Protein AF-A0A958W4H4-F1 (afdb_monomer_lite)

Sequence (126 aa):
MKAQLSRRDWFKSSLALTAGLTLSPMFVDKLFAGPVSAAERHQWGINPYSPNGNNIRLNANENPYGPSDKAKEAIIQNLGESNRYPFVQQSELRKMIADKEGVDADHVHLGAGSGAILCEAGVAFG

Secondary structure (DSSP, 8-state):
------HHHHHHHHHHHHHHHHHHHHHHHHHHS----HHHHHHTT-----TT--S---SS---TT-S-HHHHHHHHHHGGGTTS--HHHHHHHHHHHHHHHTS-GGG----SSHHHHHHHHHHHH-

Foldseek 3Di:
DDPDQDPVNVVVVVVVVVVCVVCCVVVVCCVVPPPQDPVNCVLVPPVPDPVPPPDDDDRPPDDPVDDDPVVVVVCVVCVVVVVDDCVVVVLVVLVVVCVVVVHDSVPDDDDPDVVVVVVVCVVVPD

Structure (mmCIF, N/CA/C/O backbone):
data_AF-A0A958W4H4-F1
#
_entry.id   AF-A0A958W4H4-F1
#
loop_
_atom_site.group_PDB
_atom_site.id
_atom_site.type_symbol
_atom_site.label_atom_id
_atom_site.label_alt_id
_atom_site.label_comp_id
_atom_site.label_asym_id
_atom_site.label_entity_id
_atom_site.label_seq_id
_atom_site.pdbx_PDB_ins_code
_atom_site.Cartn_x
_atom_site.Cartn_y
_atom_site.Cartn_z
_atom_site.occupancy
_atom_site.B_iso_or_equiv
_atom_site.auth_seq_id
_atom_site.auth_comp_id
_atom_site.auth_asym_id
_atom_site.auth_atom_id
_atom_site.pdbx_PDB_model_num
ATOM 1 N N . MET A 1 1 ? -8.887 -27.321 -61.033 1.00 49.88 1 MET A N 1
ATOM 2 C CA . MET A 1 1 ? -8.001 -28.465 -60.716 1.00 49.88 1 MET A CA 1
ATOM 3 C C . MET A 1 1 ? -7.773 -28.491 -59.211 1.00 49.88 1 MET A C 1
ATOM 5 O O . MET A 1 1 ? -7.340 -27.480 -58.678 1.00 49.88 1 MET A O 1
ATOM 9 N N . LYS A 1 2 ? -8.116 -29.581 -58.508 1.00 51.47 2 LYS A N 1
ATOM 10 C CA . LYS A 1 2 ? -7.756 -29.742 -57.087 1.00 51.47 2 LYS A CA 1
ATOM 11 C C . LYS A 1 2 ? -6.266 -30.077 -57.021 1.00 51.47 2 LYS A C 1
ATOM 13 O O . LYS A 1 2 ? -5.861 -31.076 -57.606 1.00 51.47 2 LYS A O 1
ATOM 18 N N . ALA A 1 3 ? -5.465 -29.255 -56.348 1.00 71.06 3 ALA A N 1
ATOM 19 C CA . ALA A 1 3 ? -4.072 -29.598 -56.083 1.00 71.06 3 ALA A CA 1
ATOM 20 C C . ALA A 1 3 ? -4.042 -30.867 -55.213 1.00 71.06 3 ALA A C 1
ATOM 22 O O . ALA A 1 3 ? -4.570 -30.865 -54.100 1.00 71.06 3 ALA A O 1
ATOM 23 N N . GLN A 1 4 ? -3.491 -31.970 -55.729 1.00 76.44 4 GLN A N 1
ATOM 24 C CA . GLN A 1 4 ? -3.254 -33.161 -54.915 1.00 76.44 4 GLN A CA 1
ATOM 25 C C . GLN A 1 4 ? -2.045 -32.900 -54.014 1.00 76.44 4 GLN A C 1
ATOM 27 O O . GLN A 1 4 ? -0.916 -32.821 -54.489 1.00 76.44 4 GLN A O 1
ATOM 32 N N . LEU A 1 5 ? -2.290 -32.767 -52.710 1.00 79.94 5 LEU A N 1
ATOM 33 C CA . LEU A 1 5 ? -1.245 -32.731 -51.689 1.00 79.94 5 LEU A CA 1
ATOM 34 C C . LEU A 1 5 ? -0.504 -34.072 -51.675 1.00 79.94 5 LEU A C 1
ATOM 36 O O . LEU A 1 5 ? -1.101 -35.113 -51.388 1.00 79.94 5 LEU A O 1
ATOM 40 N N . SER A 1 6 ? 0.794 -34.061 -51.984 1.00 88.31 6 SER A N 1
ATOM 41 C CA . SER A 1 6 ? 1.607 -35.273 -51.892 1.00 88.31 6 SER A CA 1
ATOM 42 C C . SER A 1 6 ? 1.964 -35.572 -50.433 1.00 88.31 6 SER A C 1
ATOM 44 O O . SER A 1 6 ? 2.054 -34.670 -49.599 1.00 88.31 6 SER A O 1
ATOM 46 N N . ARG A 1 7 ? 2.241 -36.844 -50.110 1.00 87.81 7 ARG A N 1
ATOM 47 C CA . ARG A 1 7 ? 2.708 -37.244 -48.766 1.00 87.81 7 ARG A CA 1
ATOM 48 C C . ARG A 1 7 ? 3.956 -36.467 -48.341 1.00 87.81 7 ARG A C 1
ATOM 50 O O . ARG A 1 7 ? 4.104 -36.136 -47.174 1.00 87.81 7 ARG A O 1
ATOM 57 N N . ARG A 1 8 ? 4.838 -36.149 -49.293 1.00 87.88 8 ARG A N 1
ATOM 58 C CA . ARG A 1 8 ? 6.044 -35.350 -49.054 1.00 87.88 8 ARG A CA 1
ATOM 59 C C . ARG A 1 8 ? 5.702 -33.910 -48.681 1.00 87.88 8 ARG A C 1
ATOM 61 O O . ARG A 1 8 ? 6.359 -33.354 -47.809 1.00 87.88 8 ARG A O 1
ATOM 68 N N . ASP A 1 9 ? 4.694 -33.325 -49.320 1.00 87.44 9 ASP A N 1
ATOM 69 C CA . ASP A 1 9 ? 4.244 -31.969 -48.997 1.00 87.44 9 ASP A CA 1
ATOM 70 C C . ASP A 1 9 ? 3.562 -31.953 -47.630 1.00 87.44 9 ASP A C 1
ATOM 72 O O . ASP A 1 9 ? 3.872 -31.091 -46.817 1.00 87.44 9 ASP A O 1
ATOM 76 N N . TRP A 1 10 ? 2.763 -32.979 -47.316 1.00 86.88 10 TRP A N 1
ATOM 77 C CA . TRP A 1 10 ? 2.193 -33.165 -45.981 1.00 86.88 10 TRP A CA 1
ATOM 78 C C . TRP A 1 10 ? 3.279 -33.281 -44.905 1.00 86.88 10 TRP A C 1
ATOM 80 O O . TRP A 1 10 ? 3.251 -32.534 -43.933 1.00 86.88 10 TRP A O 1
ATOM 90 N N . PHE A 1 11 ? 4.295 -34.128 -45.109 1.00 91.31 11 PHE A N 1
ATOM 91 C CA . PHE A 1 11 ? 5.406 -34.260 -44.161 1.00 91.31 11 PHE A CA 1
ATOM 92 C C . PHE A 1 11 ? 6.185 -32.955 -43.984 1.00 91.31 11 PHE A C 1
ATOM 94 O O . PHE A 1 11 ? 6.511 -32.596 -42.856 1.00 91.31 11 PHE A O 1
ATOM 101 N N . LYS A 1 12 ? 6.458 -32.216 -45.065 1.00 89.12 12 LYS A N 1
ATOM 102 C CA . LYS A 1 12 ? 7.129 -30.909 -44.985 1.00 89.12 12 LYS A CA 1
ATOM 103 C C . LYS A 1 12 ? 6.287 -29.887 -44.222 1.00 89.12 12 LYS A C 1
ATOM 105 O O . LYS A 1 12 ? 6.829 -29.172 -43.386 1.00 89.12 12 LYS A O 1
ATOM 110 N N . SER A 1 13 ? 4.979 -29.845 -44.472 1.00 84.38 13 SER A N 1
ATOM 111 C CA . SER A 1 13 ? 4.052 -28.960 -43.767 1.00 84.38 13 SER A CA 1
ATOM 112 C C . SER A 1 13 ? 3.941 -29.311 -42.284 1.00 84.38 13 SER A C 1
ATOM 114 O O . SER A 1 13 ? 3.998 -28.412 -41.451 1.00 84.38 13 SER A O 1
ATOM 116 N N . SER A 1 14 ? 3.854 -30.596 -41.934 1.00 86.38 14 SER A N 1
ATOM 117 C CA . SER A 1 14 ? 3.825 -31.046 -40.539 1.00 86.38 14 SER A CA 1
ATOM 118 C C . SER A 1 14 ? 5.125 -30.721 -39.806 1.00 86.38 14 SER A C 1
ATOM 120 O O . SER A 1 14 ? 5.081 -30.226 -38.686 1.00 86.38 14 SER A O 1
ATOM 122 N N . LEU A 1 15 ? 6.282 -30.937 -40.440 1.00 87.75 15 LEU A N 1
ATOM 123 C CA . LEU A 1 15 ? 7.579 -30.640 -39.829 1.00 87.75 15 LEU A CA 1
ATOM 124 C C . LEU A 1 15 ? 7.776 -29.130 -39.626 1.00 87.75 15 LEU A C 1
ATOM 126 O O . LEU A 1 15 ? 8.260 -28.712 -38.577 1.00 87.75 15 LEU A O 1
ATOM 130 N N . ALA A 1 16 ? 7.346 -28.313 -40.593 1.00 86.12 16 ALA A N 1
ATOM 131 C CA . ALA A 1 16 ? 7.368 -26.856 -40.488 1.00 86.12 16 ALA A CA 1
ATOM 132 C C . ALA A 1 16 ? 6.428 -26.335 -39.388 1.00 86.12 16 ALA A C 1
ATOM 134 O O . ALA A 1 16 ? 6.817 -25.454 -38.625 1.00 86.12 16 ALA A O 1
ATOM 135 N N . LEU A 1 17 ? 5.221 -26.901 -39.268 1.00 84.25 17 LEU A N 1
ATOM 136 C CA . LEU A 1 17 ? 4.263 -26.530 -38.226 1.00 84.25 17 LEU A CA 1
ATOM 137 C C . LEU A 1 17 ? 4.794 -26.877 -36.831 1.00 84.25 17 LEU A C 1
ATOM 139 O O . LEU A 1 17 ? 4.762 -26.034 -35.939 1.00 84.25 17 LEU A O 1
ATOM 143 N N . THR A 1 18 ? 5.334 -28.085 -36.650 1.00 79.75 18 THR A N 1
ATOM 144 C CA . THR A 1 18 ? 5.921 -28.512 -35.374 1.00 79.75 18 THR A CA 1
ATOM 145 C C . THR A 1 18 ? 7.133 -27.659 -35.007 1.00 79.75 18 THR A C 1
ATOM 147 O O . THR A 1 18 ? 7.212 -27.171 -33.883 1.00 79.75 18 THR A O 1
ATOM 150 N N . ALA A 1 19 ? 8.045 -27.396 -35.951 1.00 80.75 19 ALA A N 1
ATOM 151 C CA . ALA A 1 19 ? 9.173 -26.495 -35.715 1.00 80.75 19 ALA A CA 1
ATOM 152 C C . ALA A 1 19 ? 8.692 -25.086 -35.319 1.00 80.75 19 ALA A C 1
ATOM 154 O O . ALA A 1 19 ? 9.169 -24.532 -34.331 1.00 80.75 19 ALA A O 1
ATOM 155 N N . GLY A 1 20 ? 7.687 -24.549 -36.017 1.00 78.19 20 GLY A N 1
ATOM 156 C CA . GLY A 1 20 ? 7.073 -23.260 -35.693 1.00 78.19 20 GLY A CA 1
ATOM 157 C C . GLY A 1 20 ? 6.470 -23.213 -34.286 1.00 78.19 20 GLY A C 1
ATOM 158 O O . GLY A 1 20 ? 6.751 -22.275 -33.546 1.00 78.19 20 GLY A O 1
ATOM 159 N N . LEU A 1 21 ? 5.717 -24.241 -33.880 1.00 77.88 21 LEU A N 1
ATOM 160 C CA . LEU A 1 21 ? 5.105 -24.339 -32.546 1.00 77.88 21 LEU A CA 1
ATOM 161 C C . LEU A 1 21 ? 6.123 -24.555 -31.419 1.00 77.88 21 LEU A C 1
ATOM 163 O O . LEU A 1 21 ? 5.861 -24.173 -30.287 1.00 77.88 21 LEU A O 1
ATOM 167 N N . THR A 1 22 ? 7.279 -25.159 -31.701 1.00 72.06 22 THR A N 1
ATOM 168 C CA . THR A 1 22 ? 8.355 -25.312 -30.699 1.00 72.06 22 THR A CA 1
ATOM 169 C C . THR A 1 22 ? 9.225 -24.065 -30.562 1.00 72.06 22 THR A C 1
ATOM 171 O O . THR A 1 22 ? 9.749 -23.795 -29.484 1.00 72.06 22 THR A O 1
ATOM 174 N N . LEU A 1 23 ? 9.363 -23.276 -31.632 1.00 71.69 23 LEU A N 1
ATOM 175 C CA . LEU A 1 23 ? 10.084 -22.005 -31.605 1.00 71.69 23 LEU A CA 1
ATOM 176 C C . LEU A 1 23 ? 9.199 -20.859 -31.100 1.00 71.69 23 LEU A C 1
ATOM 178 O O . LEU A 1 23 ? 9.725 -19.908 -30.526 1.00 71.69 23 LEU A O 1
ATOM 182 N N . SER A 1 24 ? 7.872 -20.942 -31.257 1.00 64.50 24 SER A N 1
ATOM 183 C CA . SER A 1 24 ? 6.973 -19.857 -30.857 1.00 64.50 24 SER A CA 1
ATOM 184 C C . SER A 1 24 ? 7.082 -19.483 -29.377 1.00 64.50 24 SER A C 1
ATOM 186 O O . SER A 1 24 ? 7.208 -18.292 -29.140 1.00 64.50 24 SER A O 1
ATOM 188 N N . PRO A 1 25 ? 7.143 -20.394 -28.382 1.00 60.66 25 PRO A N 1
ATOM 189 C CA . PRO A 1 25 ? 7.265 -20.009 -26.975 1.00 60.66 25 PRO A CA 1
ATOM 190 C C . PRO A 1 25 ? 8.592 -19.294 -26.697 1.00 60.66 25 PRO A C 1
ATOM 192 O O . PRO A 1 25 ? 8.622 -18.307 -25.979 1.00 60.66 25 PRO A O 1
ATOM 195 N N . MET A 1 26 ? 9.680 -19.707 -27.357 1.00 61.38 26 MET A N 1
ATOM 196 C CA . MET A 1 26 ? 11.009 -19.104 -27.188 1.00 61.38 26 MET A CA 1
ATOM 197 C C . MET A 1 26 ? 11.091 -17.669 -27.735 1.00 61.38 26 MET A C 1
ATOM 199 O O . MET A 1 26 ? 11.824 -16.836 -27.198 1.00 61.38 26 MET A O 1
ATOM 203 N N . PHE A 1 27 ? 10.354 -17.374 -28.808 1.00 60.28 27 PHE A N 1
ATOM 204 C CA . PHE A 1 27 ? 10.251 -16.022 -29.360 1.00 60.28 27 PHE A CA 1
ATOM 205 C C . PHE A 1 27 ? 9.172 -15.194 -28.666 1.00 60.28 27 PHE A C 1
ATOM 207 O O . PHE A 1 27 ? 9.394 -14.014 -28.434 1.00 60.28 27 PHE A O 1
ATOM 214 N N . VAL A 1 28 ? 8.041 -15.794 -28.297 1.00 61.44 28 VAL A N 1
ATOM 215 C CA . VAL A 1 28 ? 6.941 -15.153 -27.564 1.00 61.44 28 VAL A CA 1
ATOM 216 C C . VAL A 1 28 ? 7.423 -14.707 -26.186 1.00 61.44 28 VAL A C 1
ATOM 218 O O . VAL A 1 28 ? 7.286 -13.529 -25.874 1.00 61.44 28 VAL A O 1
ATOM 221 N N . ASP A 1 29 ? 8.112 -15.563 -25.428 1.00 52.81 29 ASP A N 1
ATOM 222 C CA . ASP A 1 29 ? 8.697 -15.177 -24.140 1.00 52.81 29 ASP A CA 1
ATOM 223 C C . ASP A 1 29 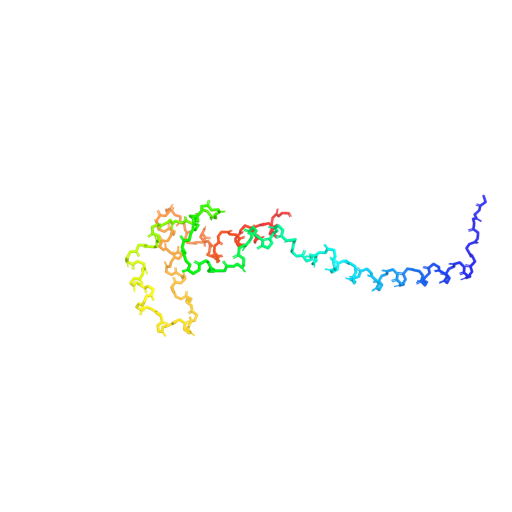? 9.713 -14.041 -24.303 1.00 52.81 29 ASP A C 1
ATOM 225 O O . ASP A 1 29 ? 9.744 -13.130 -23.490 1.00 52.81 29 ASP A O 1
ATOM 229 N N . LYS A 1 30 ? 10.501 -14.010 -25.388 1.00 54.25 30 LYS A N 1
ATOM 230 C CA . LYS A 1 30 ? 11.421 -12.892 -25.678 1.00 54.25 30 LYS A CA 1
ATOM 231 C C . LYS A 1 30 ? 10.737 -11.617 -26.179 1.00 54.25 30 LYS A C 1
ATOM 233 O O . LYS A 1 30 ? 11.293 -10.538 -25.995 1.00 54.25 30 LYS A O 1
ATOM 238 N N . LEU A 1 31 ? 9.585 -11.727 -26.836 1.00 60.06 31 LEU A N 1
ATOM 239 C CA . LEU A 1 31 ? 8.795 -10.589 -27.311 1.00 60.06 31 LEU A CA 1
ATOM 240 C C . LEU A 1 31 ? 8.010 -9.946 -26.162 1.00 60.06 31 LEU A C 1
ATOM 242 O O . LEU A 1 31 ? 7.897 -8.725 -26.126 1.00 60.06 31 LEU A O 1
ATOM 246 N N . PHE A 1 32 ? 7.526 -10.746 -25.207 1.00 57.81 32 PHE A N 1
ATOM 247 C CA . PHE A 1 32 ? 6.841 -10.264 -24.005 1.00 57.81 32 PHE A CA 1
ATOM 248 C C . PHE A 1 32 ? 7.797 -9.944 -22.840 1.00 57.81 32 PHE A C 1
ATOM 250 O O . PHE A 1 32 ? 7.464 -9.105 -22.009 1.00 57.81 32 PHE A O 1
ATOM 257 N N . ALA A 1 33 ? 8.999 -10.532 -22.800 1.00 54.22 33 ALA A N 1
ATOM 258 C CA . ALA A 1 33 ? 10.063 -10.233 -21.831 1.00 54.22 33 ALA A CA 1
ATOM 259 C C . ALA A 1 33 ? 11.268 -9.530 -22.481 1.00 54.22 33 ALA A C 1
ATOM 261 O O . ALA A 1 33 ? 12.426 -9.814 -22.154 1.00 54.22 33 ALA A O 1
ATOM 262 N N . GLY A 1 34 ? 11.013 -8.624 -23.431 1.00 58.59 34 GLY A N 1
ATOM 263 C CA . GLY A 1 34 ? 12.061 -7.772 -23.989 1.00 58.59 34 GLY A CA 1
ATOM 264 C C . GLY A 1 34 ? 12.843 -7.084 -22.858 1.00 58.59 34 GLY A C 1
ATOM 265 O O 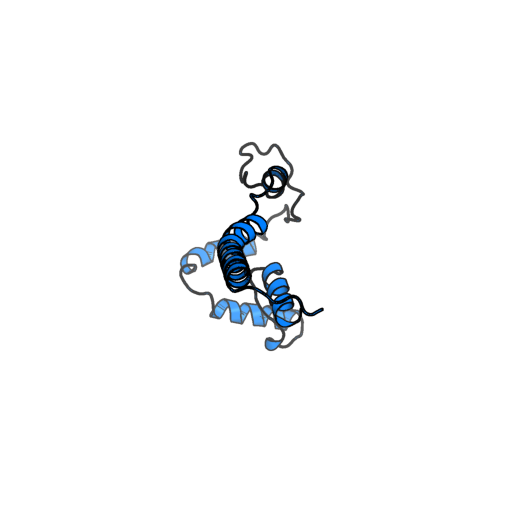. GLY A 1 34 ? 12.233 -6.649 -21.877 1.00 58.59 34 GLY A O 1
ATOM 266 N N . PRO A 1 35 ? 14.186 -7.007 -22.929 1.00 58.59 35 PRO A N 1
ATOM 267 C CA . PRO A 1 35 ? 14.960 -6.363 -21.880 1.00 58.59 35 PRO A CA 1
ATOM 268 C C . PRO A 1 35 ? 14.501 -4.914 -21.759 1.00 58.59 35 PRO A C 1
ATOM 270 O O . PRO A 1 35 ? 14.525 -4.181 -22.748 1.00 58.59 35 PRO A O 1
ATOM 273 N N . VAL A 1 36 ? 14.110 -4.523 -20.542 1.00 58.66 36 VAL A N 1
ATOM 274 C CA . VAL A 1 36 ? 13.747 -3.149 -20.176 1.00 58.66 36 VAL A CA 1
ATOM 275 C C . VAL A 1 36 ? 14.726 -2.192 -20.858 1.00 58.66 36 VAL A C 1
ATOM 277 O O . VAL A 1 36 ? 15.952 -2.282 -20.664 1.00 58.66 36 VAL A O 1
ATOM 280 N N . SER A 1 37 ? 14.202 -1.324 -21.725 1.00 63.81 37 SER A N 1
ATOM 281 C CA . SER A 1 37 ? 15.024 -0.427 -22.534 1.00 63.81 37 SER A CA 1
ATOM 282 C C . SER A 1 37 ? 15.938 0.405 -21.627 1.00 63.81 37 SER A C 1
ATOM 284 O O . SER A 1 37 ? 15.665 0.603 -20.444 1.00 63.81 37 SER A O 1
ATOM 286 N N . ALA A 1 38 ? 17.078 0.887 -22.132 1.00 60.97 38 ALA A N 1
ATOM 287 C CA . ALA A 1 38 ? 17.942 1.761 -21.326 1.00 60.97 38 ALA A CA 1
ATOM 288 C C . ALA A 1 38 ? 17.180 3.009 -20.825 1.00 60.97 38 ALA A C 1
ATOM 290 O O . ALA A 1 38 ? 17.415 3.466 -19.708 1.00 60.97 38 ALA A O 1
ATOM 291 N N . ALA A 1 39 ? 16.214 3.487 -21.619 1.00 58.22 39 ALA A N 1
ATOM 292 C CA . ALA A 1 39 ? 15.288 4.552 -21.254 1.00 58.22 39 ALA A CA 1
ATOM 293 C C . ALA A 1 39 ? 14.334 4.139 -20.122 1.00 58.22 39 ALA A C 1
ATOM 295 O O . ALA A 1 39 ? 14.191 4.884 -19.162 1.00 58.22 39 ALA A O 1
ATOM 296 N N . GLU A 1 40 ? 13.749 2.940 -20.161 1.00 58.19 40 GLU A N 1
ATOM 297 C CA . GLU A 1 40 ? 12.926 2.439 -19.054 1.00 58.19 40 GLU A CA 1
ATOM 298 C C . GLU A 1 40 ? 13.754 2.152 -17.796 1.00 58.19 40 GLU A C 1
ATOM 300 O O . GLU A 1 40 ? 13.310 2.462 -16.701 1.00 58.19 40 GLU A O 1
ATOM 305 N N . ARG A 1 41 ? 14.992 1.659 -17.907 1.00 58.19 41 ARG A N 1
ATOM 306 C CA . ARG A 1 41 ? 15.893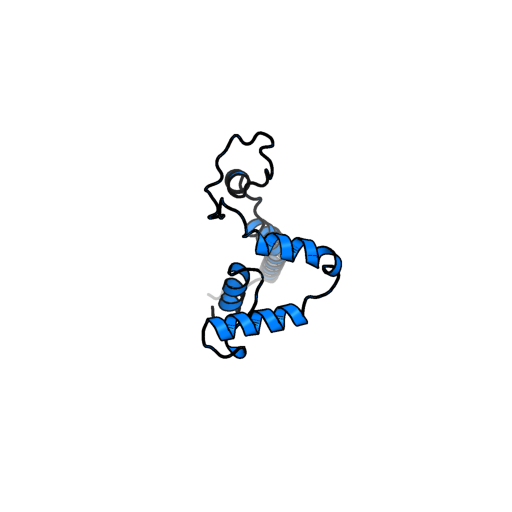 1.513 -16.746 1.00 58.19 41 ARG A CA 1
ATOM 307 C C . ARG A 1 41 ? 16.197 2.857 -16.082 1.00 58.19 41 ARG A C 1
ATOM 309 O O . ARG A 1 41 ? 16.299 2.926 -14.859 1.00 58.19 41 ARG A O 1
ATOM 316 N N . HIS A 1 42 ? 16.314 3.913 -16.883 1.00 57.12 42 HIS A N 1
ATOM 317 C CA . HIS A 1 42 ? 16.484 5.282 -16.405 1.00 57.12 42 HIS A CA 1
ATOM 318 C C . HIS A 1 42 ? 15.175 5.873 -15.844 1.00 57.12 42 HIS A C 1
ATOM 320 O O . HIS A 1 42 ? 15.203 6.571 -14.835 1.00 57.12 42 HIS A O 1
ATOM 326 N N . GLN A 1 43 ? 14.024 5.558 -16.446 1.00 54.19 43 GLN A N 1
ATOM 327 C CA . GLN A 1 43 ? 12.703 6.066 -16.055 1.00 54.19 43 GLN A CA 1
ATOM 328 C C . GLN A 1 43 ? 12.133 5.390 -14.799 1.00 54.19 43 GLN A C 1
ATOM 330 O O . GLN A 1 43 ? 11.537 6.061 -13.961 1.00 54.19 43 GLN A O 1
ATOM 335 N N . TRP A 1 44 ? 12.366 4.085 -14.639 1.00 51.19 44 TRP A N 1
ATOM 336 C CA . TRP A 1 44 ? 11.991 3.291 -13.464 1.00 51.19 44 TRP A CA 1
ATOM 337 C C . TRP A 1 44 ? 13.032 3.339 -12.345 1.00 51.19 44 TRP A C 1
ATOM 339 O O . TRP A 1 44 ? 12.869 2.653 -11.341 1.00 51.19 44 TRP A O 1
ATOM 349 N N . GLY A 1 45 ? 14.094 4.139 -12.502 1.00 51.22 45 GLY A N 1
ATOM 350 C CA . GLY A 1 45 ? 14.950 4.547 -11.396 1.00 51.22 45 GLY A CA 1
ATOM 351 C C . GLY A 1 45 ? 15.412 3.403 -10.495 1.00 51.22 45 GLY A C 1
ATOM 352 O O . GLY A 1 45 ? 15.465 3.589 -9.282 1.00 51.22 45 GLY A O 1
ATOM 353 N N . ILE A 1 46 ? 15.823 2.251 -11.049 1.00 48.59 46 ILE A N 1
ATOM 354 C CA . ILE A 1 46 ? 16.586 1.240 -10.284 1.00 48.59 46 ILE A CA 1
ATOM 355 C C . ILE A 1 46 ? 18.027 1.750 -10.065 1.00 48.59 46 ILE A C 1
ATOM 357 O O . ILE A 1 46 ? 19.016 1.044 -10.223 1.00 48.59 46 ILE A O 1
ATOM 361 N N . ASN A 1 47 ? 18.149 3.029 -9.726 1.00 50.00 47 ASN A N 1
ATOM 362 C CA . ASN A 1 47 ? 19.237 3.571 -8.953 1.00 50.00 47 ASN A CA 1
ATOM 363 C C . ASN A 1 47 ? 18.599 4.128 -7.667 1.00 50.00 47 ASN A C 1
ATOM 365 O O . ASN A 1 47 ? 18.291 5.319 -7.601 1.00 50.00 47 ASN A O 1
ATOM 369 N N . PRO A 1 48 ? 18.315 3.265 -6.670 1.00 50.72 48 PRO A N 1
ATOM 370 C CA . PRO A 1 48 ? 17.577 3.642 -5.462 1.00 50.72 48 PRO A CA 1
ATOM 371 C C . PRO A 1 48 ? 18.313 4.663 -4.579 1.00 50.72 48 PRO A C 1
ATOM 373 O O . PRO A 1 48 ? 17.754 5.139 -3.598 1.00 50.72 48 PRO A O 1
ATOM 376 N N . TYR A 1 49 ? 19.543 5.041 -4.924 1.00 49.75 49 TYR A N 1
ATOM 377 C CA . TYR A 1 49 ? 20.312 6.052 -4.224 1.00 49.75 49 TYR A CA 1
ATOM 378 C C . TYR A 1 49 ? 21.065 6.906 -5.245 1.00 49.75 49 TYR A C 1
ATOM 380 O O . TYR A 1 49 ? 22.031 6.460 -5.850 1.00 49.75 49 TYR A O 1
ATOM 388 N N . SER A 1 50 ? 20.697 8.179 -5.374 1.00 50.38 50 SER A N 1
ATOM 389 C CA . SER A 1 50 ? 21.745 9.197 -5.407 1.00 50.38 50 SER A CA 1
ATOM 390 C C . SER A 1 50 ? 22.100 9.422 -3.938 1.00 50.38 50 SER A C 1
ATOM 392 O O . SER A 1 50 ? 21.361 10.148 -3.269 1.00 50.38 50 SER A O 1
ATOM 394 N N . PRO A 1 51 ? 23.184 8.826 -3.403 1.00 49.78 51 PRO A N 1
ATOM 395 C CA . PRO A 1 51 ? 23.558 8.989 -1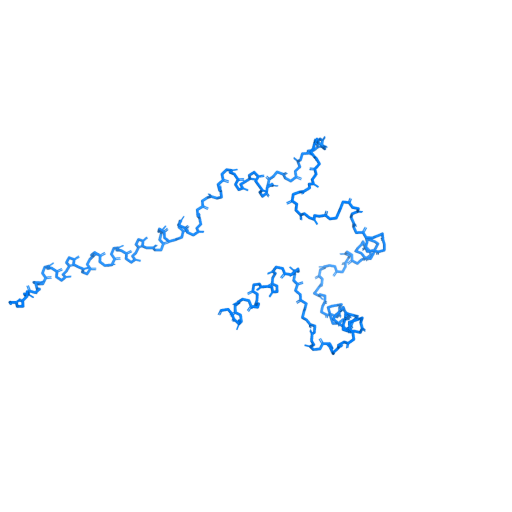.994 1.00 49.78 51 PRO A CA 1
ATOM 396 C C . PRO A 1 51 ? 23.817 10.462 -1.640 1.00 49.78 51 PRO A C 1
ATOM 398 O O . PRO A 1 51 ? 23.843 10.831 -0.474 1.00 49.78 51 PRO A O 1
ATOM 401 N N . ASN A 1 52 ? 23.975 11.302 -2.668 1.00 50.22 52 ASN A N 1
ATOM 402 C CA . ASN A 1 52 ? 24.388 12.691 -2.567 1.00 50.22 52 ASN A CA 1
ATOM 403 C C . ASN A 1 52 ? 23.237 13.698 -2.743 1.00 50.22 52 ASN A C 1
ATOM 405 O O . ASN A 1 52 ? 23.509 14.883 -2.841 1.00 50.22 52 ASN A O 1
ATOM 409 N N . GLY A 1 53 ? 21.968 13.269 -2.826 1.00 54.50 53 GLY A N 1
ATOM 410 C CA . GLY A 1 53 ? 20.828 14.206 -2.767 1.00 54.50 53 GLY A CA 1
ATOM 411 C C . GLY A 1 53 ? 20.720 15.245 -3.899 1.00 54.50 53 GLY A C 1
ATOM 412 O O . GLY A 1 53 ? 19.997 16.224 -3.752 1.00 54.50 53 GLY A O 1
ATOM 413 N N . ASN A 1 54 ? 21.400 15.055 -5.032 1.00 58.66 54 ASN A N 1
ATOM 414 C CA . ASN A 1 54 ? 21.508 16.102 -6.057 1.00 58.66 54 ASN A CA 1
ATOM 415 C C . ASN A 1 54 ? 20.259 16.296 -6.942 1.00 58.66 54 ASN A C 1
ATOM 417 O O . ASN A 1 54 ? 20.206 17.275 -7.681 1.00 58.66 54 ASN A O 1
ATOM 421 N N . ASN A 1 55 ? 19.257 15.410 -6.877 1.00 73.19 55 ASN A N 1
ATOM 422 C CA . ASN A 1 55 ? 18.068 15.480 -7.733 1.00 73.19 55 ASN A CA 1
ATOM 423 C C . ASN A 1 55 ? 16.783 15.619 -6.905 1.00 73.19 55 ASN A C 1
ATOM 425 O O . ASN A 1 55 ? 16.546 14.839 -5.982 1.00 73.19 55 ASN A O 1
ATOM 429 N N . ILE A 1 56 ? 15.916 16.562 -7.288 1.00 81.56 56 ILE A N 1
ATOM 430 C CA . ILE A 1 56 ? 14.562 16.693 -6.730 1.00 81.56 56 ILE A CA 1
ATOM 431 C C . ILE A 1 56 ? 13.672 15.599 -7.346 1.00 81.56 56 ILE A C 1
ATOM 433 O O . ILE A 1 56 ? 13.544 15.509 -8.567 1.00 81.56 56 ILE A O 1
ATOM 437 N N . ARG A 1 57 ? 13.054 14.756 -6.508 1.00 77.50 57 ARG A N 1
ATOM 438 C CA . ARG A 1 57 ? 12.159 13.666 -6.941 1.00 77.50 57 ARG A CA 1
ATOM 439 C C . ARG A 1 57 ? 10.740 14.201 -7.164 1.00 77.50 57 ARG A C 1
ATOM 441 O O . ARG A 1 57 ? 10.042 14.478 -6.197 1.00 77.50 57 ARG A O 1
ATOM 448 N N . LEU A 1 58 ? 10.324 14.346 -8.426 1.00 86.12 58 LEU A N 1
ATOM 449 C CA . LEU A 1 58 ? 8.991 14.851 -8.824 1.00 86.12 58 LEU A CA 1
ATOM 450 C C . LEU A 1 58 ? 8.306 13.986 -9.903 1.00 86.12 58 LEU A C 1
ATOM 452 O O . LEU A 1 58 ? 7.370 14.431 -10.557 1.00 86.12 58 LEU A O 1
ATOM 456 N N . ASN A 1 59 ? 8.779 12.759 -10.130 1.00 82.94 59 ASN A N 1
ATOM 457 C CA . ASN A 1 59 ? 8.393 11.927 -11.278 1.00 82.94 59 ASN A CA 1
ATOM 458 C C . ASN A 1 59 ? 7.356 10.829 -10.976 1.00 82.94 59 ASN A C 1
ATOM 460 O O . ASN A 1 59 ? 6.958 10.125 -11.898 1.00 82.94 59 ASN A O 1
ATOM 464 N N . ALA A 1 60 ? 6.946 10.649 -9.716 1.00 85.06 60 ALA A N 1
ATOM 465 C CA . ALA A 1 60 ? 6.120 9.508 -9.294 1.00 85.06 60 ALA A CA 1
ATOM 466 C C . ALA A 1 60 ? 4.904 9.883 -8.423 1.00 85.06 60 ALA A C 1
ATOM 468 O O . ALA A 1 60 ? 4.285 9.004 -7.831 1.00 85.06 60 ALA A O 1
ATOM 469 N N . ASN A 1 61 ? 4.555 11.173 -8.327 1.00 92.81 61 ASN A N 1
ATOM 470 C CA . ASN A 1 61 ? 3.458 11.678 -7.481 1.00 92.81 61 ASN A CA 1
ATOM 471 C C . ASN A 1 61 ? 3.570 11.287 -5.991 1.00 92.81 61 ASN A C 1
ATOM 473 O O . ASN A 1 61 ? 2.569 11.239 -5.278 1.00 92.81 61 ASN A O 1
ATOM 477 N N . GLU A 1 62 ? 4.781 11.002 -5.507 1.00 90.00 62 GLU A N 1
ATOM 478 C CA . GLU A 1 62 ? 5.024 10.738 -4.090 1.00 90.00 62 GLU A CA 1
ATOM 479 C C . GLU A 1 62 ? 4.781 12.008 -3.262 1.00 90.00 62 GLU A C 1
ATOM 481 O O . GLU A 1 62 ? 5.122 13.117 -3.675 1.00 90.00 62 GLU A O 1
ATOM 486 N N . ASN A 1 63 ? 4.218 11.846 -2.065 1.00 93.00 63 ASN A N 1
ATOM 487 C CA . ASN A 1 63 ? 4.056 12.955 -1.132 1.00 93.00 63 ASN A CA 1
ATOM 488 C C . ASN A 1 63 ? 5.427 13.349 -0.533 1.00 93.00 63 ASN A C 1
ATOM 490 O O . ASN A 1 63 ? 5.998 12.542 0.209 1.00 93.00 63 ASN A O 1
ATOM 494 N N . PRO A 1 64 ? 5.937 14.579 -0.760 1.00 90.19 64 PRO A N 1
ATOM 495 C CA . PRO A 1 64 ? 7.253 14.992 -0.268 1.00 90.19 64 PRO A CA 1
ATOM 496 C C . PRO A 1 64 ? 7.319 15.157 1.258 1.00 90.19 64 PRO A C 1
ATOM 498 O O . PRO A 1 64 ? 8.410 15.167 1.821 1.00 90.19 64 PRO A O 1
ATOM 501 N N . TYR A 1 65 ? 6.175 15.276 1.941 1.00 92.94 65 TYR A N 1
ATOM 502 C CA . TYR A 1 65 ? 6.114 15.436 3.399 1.00 92.94 65 TYR A CA 1
ATOM 503 C C . TYR A 1 65 ? 6.209 14.104 4.159 1.00 92.94 65 TYR A C 1
ATOM 505 O O . TYR A 1 65 ? 6.380 14.092 5.379 1.00 92.94 65 TYR A O 1
ATOM 513 N N . GLY A 1 66 ? 6.105 12.977 3.448 1.00 92.69 66 GLY A N 1
ATOM 514 C CA . GLY A 1 66 ? 6.033 11.652 4.053 1.00 92.69 66 GLY A CA 1
ATOM 515 C C . GLY A 1 66 ? 4.713 11.389 4.801 1.00 92.69 66 GLY A C 1
ATOM 516 O O . GLY A 1 66 ? 3.764 12.174 4.715 1.00 92.69 66 GLY A O 1
ATOM 517 N N . PRO A 1 67 ? 4.616 10.250 5.511 1.00 96.19 67 PRO A N 1
ATOM 518 C CA . PRO A 1 67 ? 3.438 9.908 6.306 1.00 96.19 67 PRO A CA 1
ATOM 519 C C . PRO A 1 67 ? 3.298 10.811 7.541 1.00 96.19 67 PRO A C 1
ATOM 521 O O . PRO A 1 67 ? 4.267 11.420 7.997 1.00 96.19 67 PRO A O 1
ATOM 524 N N . SER A 1 68 ? 2.095 10.866 8.121 1.00 97.81 68 SER A N 1
ATOM 525 C CA . SER A 1 68 ? 1.861 11.590 9.377 1.00 97.81 68 SER A CA 1
ATOM 526 C C . SER A 1 68 ? 2.648 10.972 10.537 1.00 97.81 68 SER A C 1
ATOM 528 O O . SER A 1 68 ? 2.903 9.766 10.549 1.00 97.81 68 SER A O 1
ATOM 530 N N . ASP A 1 69 ? 3.000 11.770 11.547 1.00 97.88 69 ASP A N 1
ATOM 531 C CA . ASP A 1 69 ? 3.776 11.263 12.689 1.00 97.88 69 ASP A CA 1
ATOM 532 C C . ASP A 1 69 ? 3.021 1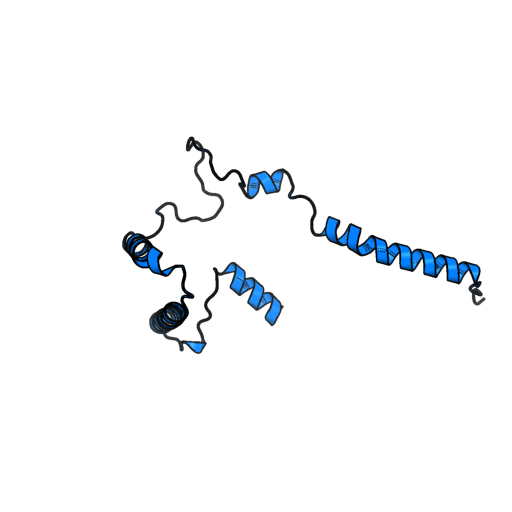0.184 13.476 1.00 97.88 69 ASP A C 1
ATOM 534 O O . ASP A 1 69 ? 3.618 9.184 13.862 1.00 97.88 69 ASP A O 1
ATOM 538 N N . LYS A 1 70 ? 1.690 10.305 13.584 1.00 98.19 70 LYS A N 1
ATOM 539 C CA . LYS A 1 70 ? 0.831 9.258 14.163 1.00 98.19 70 LYS A CA 1
ATOM 540 C C . LYS A 1 70 ? 0.922 7.936 13.393 1.00 98.19 70 LYS A C 1
ATOM 542 O O . LYS A 1 70 ? 0.935 6.872 14.000 1.00 98.19 70 LYS A O 1
ATOM 547 N N . ALA A 1 71 ? 0.991 7.990 12.060 1.00 97.44 71 ALA A N 1
ATOM 548 C CA . ALA A 1 71 ? 1.141 6.790 11.242 1.00 97.44 71 ALA A CA 1
ATOM 549 C C . ALA A 1 71 ? 2.536 6.168 11.402 1.00 97.44 71 ALA A C 1
ATOM 551 O O . ALA A 1 71 ? 2.644 4.951 11.531 1.00 97.44 71 ALA A O 1
ATOM 552 N N . LYS A 1 72 ? 3.599 6.987 11.449 1.00 97.50 72 LYS A N 1
ATOM 553 C CA . LYS A 1 72 ? 4.967 6.508 11.718 1.00 97.50 72 LYS A CA 1
ATOM 554 C C . LYS A 1 72 ? 5.048 5.801 13.069 1.00 97.50 72 LYS A C 1
ATOM 556 O O . LYS A 1 72 ? 5.598 4.707 13.151 1.00 97.50 72 LYS A O 1
ATOM 561 N N . GLU A 1 73 ? 4.479 6.409 14.107 1.00 98.12 73 GLU A N 1
ATOM 562 C CA . GLU A 1 73 ? 4.444 5.844 15.453 1.00 98.12 73 GLU A CA 1
ATOM 563 C C . GLU A 1 73 ? 3.690 4.507 15.484 1.00 98.12 73 GLU A C 1
ATOM 565 O O . GLU A 1 73 ? 4.235 3.519 15.974 1.00 98.12 73 GLU A O 1
ATOM 570 N N . ALA A 1 74 ? 2.498 4.436 14.880 1.00 96.44 74 ALA A N 1
ATOM 571 C CA . ALA A 1 74 ? 1.724 3.199 14.798 1.00 96.44 74 ALA A CA 1
ATOM 572 C C . ALA A 1 74 ? 2.484 2.076 14.071 1.00 96.44 74 ALA A C 1
ATOM 574 O O . ALA A 1 74 ? 2.453 0.929 14.516 1.00 96.44 74 ALA A O 1
ATOM 575 N N . ILE A 1 75 ? 3.205 2.397 12.987 1.00 96.38 75 ILE A N 1
ATOM 576 C CA . ILE A 1 75 ? 4.063 1.431 12.286 1.00 96.38 75 ILE A CA 1
ATOM 577 C C . ILE A 1 75 ? 5.147 0.913 13.233 1.00 96.38 75 ILE A C 1
ATOM 579 O O . ILE A 1 75 ? 5.258 -0.296 13.416 1.00 96.38 75 ILE A O 1
ATOM 583 N N . ILE A 1 76 ? 5.916 1.811 13.859 1.00 97.75 76 ILE A N 1
ATOM 584 C CA . ILE A 1 76 ? 7.037 1.446 14.741 1.00 97.75 76 ILE A CA 1
ATOM 585 C C . ILE A 1 76 ? 6.561 0.560 15.897 1.00 97.75 76 ILE A C 1
ATOM 587 O O . ILE A 1 76 ? 7.186 -0.460 16.179 1.00 97.75 76 ILE A O 1
ATOM 591 N N . GLN A 1 77 ? 5.442 0.914 16.530 1.00 97.56 77 GLN A N 1
ATOM 592 C CA . GLN A 1 77 ? 4.879 0.168 17.658 1.00 97.56 77 GLN A CA 1
ATOM 593 C C . GLN A 1 77 ? 4.440 -1.255 17.282 1.00 97.56 77 GLN A C 1
ATOM 595 O O . GLN A 1 77 ? 4.498 -2.148 18.123 1.00 97.56 77 GLN A O 1
ATOM 600 N N . ASN A 1 78 ? 4.035 -1.484 16.029 1.00 95.75 78 ASN A N 1
ATOM 601 C CA . ASN A 1 78 ? 3.509 -2.773 15.571 1.00 95.75 78 ASN A CA 1
ATOM 602 C C . ASN A 1 78 ? 4.522 -3.610 14.770 1.00 95.75 78 ASN A C 1
ATOM 604 O O . ASN A 1 78 ? 4.194 -4.717 14.343 1.00 95.75 78 ASN A O 1
ATOM 608 N N . LEU A 1 79 ? 5.765 -3.140 14.586 1.00 96.62 79 LEU A N 1
ATOM 609 C CA . LEU A 1 79 ? 6.798 -3.881 13.845 1.00 96.62 79 LEU A CA 1
ATOM 610 C C . LEU A 1 79 ? 7.056 -5.283 14.417 1.00 96.62 79 LEU A C 1
ATOM 612 O O . LEU A 1 79 ? 7.310 -6.211 13.649 1.00 96.62 79 LEU A O 1
ATOM 616 N N . GLY A 1 80 ? 6.964 -5.451 15.740 1.00 96.94 80 GLY A N 1
ATOM 617 C CA . GLY A 1 80 ? 7.161 -6.744 16.407 1.00 96.94 80 GLY A CA 1
ATOM 618 C C . GLY A 1 80 ? 6.147 -7.820 16.003 1.00 96.94 80 GLY A C 1
ATOM 619 O O . GLY A 1 80 ? 6.494 -8.996 15.986 1.00 96.94 80 GLY A O 1
ATOM 620 N N . GLU A 1 81 ? 4.943 -7.416 15.594 1.00 95.12 81 GLU A N 1
ATOM 621 C CA . GLU A 1 81 ? 3.851 -8.316 15.197 1.00 95.12 81 GLU A CA 1
ATOM 622 C C . GLU A 1 81 ? 3.800 -8.562 13.678 1.00 95.12 81 GLU A C 1
ATOM 624 O O . GLU A 1 81 ? 2.944 -9.294 13.180 1.00 95.12 81 GLU A O 1
ATOM 629 N N . SER A 1 82 ? 4.732 -7.983 12.910 1.00 94.81 82 SER A N 1
ATOM 630 C CA . SER A 1 82 ? 4.764 -8.086 11.440 1.00 94.81 82 SER A CA 1
ATOM 631 C C . SER A 1 82 ? 5.028 -9.502 10.906 1.00 94.81 82 SER A C 1
ATOM 633 O O . SER A 1 82 ? 4.878 -9.759 9.713 1.00 94.81 82 SER A O 1
ATOM 635 N N . ASN A 1 83 ? 5.377 -10.448 11.780 1.00 96.94 83 ASN A N 1
ATOM 636 C CA . ASN A 1 83 ? 5.486 -11.871 11.466 1.00 96.94 83 ASN A CA 1
ATOM 637 C C . ASN A 1 83 ? 4.125 -12.596 11.416 1.00 96.94 83 ASN A C 1
ATOM 639 O O . ASN A 1 83 ? 4.089 -13.801 11.149 1.00 96.94 83 ASN A O 1
ATOM 643 N N . ARG A 1 84 ? 3.016 -11.910 11.720 1.00 96.00 84 ARG A N 1
ATOM 644 C CA . ARG A 1 84 ? 1.658 -12.467 11.716 1.00 96.00 84 ARG A CA 1
ATOM 645 C C . ARG A 1 84 ? 0.826 -11.893 10.573 1.00 96.00 84 ARG A C 1
ATOM 647 O O . ARG A 1 84 ? 0.982 -10.744 10.175 1.00 96.00 84 ARG A O 1
ATOM 654 N N . TYR A 1 85 ? -0.099 -12.703 10.061 1.00 96.38 85 TYR A N 1
ATOM 655 C CA . TYR A 1 85 ? -1.073 -12.230 9.081 1.00 96.38 85 TYR A CA 1
ATOM 656 C C . TYR A 1 85 ? -2.057 -11.238 9.728 1.00 96.38 85 TYR A C 1
ATOM 658 O O . TYR A 1 85 ? -2.611 -11.553 10.784 1.00 96.38 85 TYR A O 1
ATOM 666 N N . PRO A 1 86 ? -2.340 -10.083 9.097 1.00 94.25 86 PRO A N 1
ATOM 667 C CA . PRO A 1 86 ? -3.098 -8.996 9.715 1.00 94.25 86 PRO A CA 1
ATOM 668 C C . PRO A 1 86 ? -4.621 -9.151 9.543 1.00 94.25 86 PRO A C 1
ATOM 670 O O . PRO A 1 86 ? -5.313 -8.178 9.261 1.00 94.25 86 PRO A O 1
ATOM 673 N N . PHE A 1 87 ? -5.169 -10.368 9.640 1.00 95.44 87 PHE A N 1
ATOM 674 C CA . PHE A 1 87 ? -6.576 -10.628 9.288 1.00 95.44 87 PHE A CA 1
ATOM 675 C C . PHE A 1 87 ? -7.569 -9.810 10.129 1.00 95.44 87 PHE A C 1
ATOM 677 O O . PHE A 1 87 ? -8.540 -9.276 9.596 1.00 95.44 87 PHE A O 1
ATOM 684 N N . VAL A 1 88 ? -7.305 -9.670 11.433 1.00 95.00 88 VAL A N 1
ATOM 685 C CA . VAL A 1 88 ? -8.145 -8.868 12.337 1.00 95.00 88 VAL A CA 1
ATOM 686 C C . VAL A 1 88 ? -8.065 -7.391 11.954 1.00 95.00 88 VAL A C 1
ATOM 688 O O . VAL A 1 88 ? -9.090 -6.755 11.727 1.00 95.00 88 VAL A O 1
ATOM 691 N N . GLN A 1 89 ? -6.849 -6.873 11.778 1.00 95.12 89 GLN A N 1
ATOM 692 C CA . GLN A 1 89 ? -6.598 -5.473 11.439 1.00 95.12 89 GLN A CA 1
ATOM 693 C C . GLN A 1 89 ? -7.174 -5.107 10.064 1.00 95.12 89 GLN A C 1
ATOM 695 O O . GLN A 1 89 ? -7.670 -3.999 9.877 1.00 95.12 89 GLN A O 1
ATOM 700 N N . GLN A 1 90 ? -7.157 -6.035 9.102 1.00 95.56 90 GLN A N 1
ATOM 701 C CA . GLN A 1 90 ? -7.811 -5.859 7.804 1.00 95.56 90 GLN A CA 1
ATOM 702 C C . GLN A 1 90 ? -9.329 -5.726 7.954 1.00 95.56 90 GLN A C 1
ATOM 704 O O . GLN A 1 90 ? -9.920 -4.825 7.361 1.00 95.56 90 GLN A O 1
ATOM 709 N N . SER A 1 91 ? -9.964 -6.570 8.772 1.00 96.62 91 SER A N 1
ATOM 710 C CA . SER A 1 91 ? -11.402 -6.467 9.041 1.00 96.62 91 SER A CA 1
ATOM 711 C C . SER A 1 91 ? -11.764 -5.147 9.729 1.00 96.62 91 SER A C 1
ATOM 713 O O . SER A 1 91 ? -12.765 -4.522 9.378 1.00 96.62 91 SER A O 1
ATOM 715 N N . GLU A 1 92 ? -10.954 -4.702 10.691 1.00 97.31 92 GLU A N 1
ATOM 716 C CA . GLU A 1 92 ? -11.155 -3.422 11.378 1.00 97.31 92 GLU A CA 1
ATOM 717 C C . GLU A 1 92 ? -10.986 -2.236 10.423 1.00 97.31 92 GLU A C 1
ATOM 719 O O . GLU A 1 92 ? -11.830 -1.340 10.400 1.00 97.31 92 GLU A O 1
ATOM 724 N N . LEU A 1 93 ? -9.948 -2.248 9.581 1.00 97.38 93 LEU A N 1
ATOM 725 C CA . LEU A 1 93 ? -9.720 -1.212 8.575 1.00 97.38 93 LEU A CA 1
ATOM 726 C C . LEU A 1 93 ? -10.869 -1.136 7.566 1.00 97.38 93 LEU A C 1
ATOM 728 O O . LEU A 1 93 ? -11.339 -0.039 7.264 1.00 97.38 93 LEU A O 1
ATOM 732 N N . ARG A 1 94 ? -11.348 -2.289 7.080 1.00 97.81 94 ARG A N 1
ATOM 733 C CA . ARG A 1 94 ? -12.503 -2.376 6.175 1.00 97.81 94 ARG A CA 1
ATOM 734 C C . ARG A 1 94 ? -13.720 -1.682 6.784 1.00 97.81 94 ARG A C 1
ATOM 736 O O . ARG A 1 94 ? -14.332 -0.846 6.127 1.00 97.81 94 ARG A O 1
ATOM 743 N N . LYS A 1 95 ? -14.019 -1.983 8.052 1.00 98.19 95 LYS A N 1
ATOM 744 C CA . LYS A 1 95 ? -15.128 -1.369 8.788 1.00 98.19 95 LYS A CA 1
ATOM 745 C C . LYS A 1 95 ? -14.939 0.140 8.961 1.00 98.19 95 LYS A C 1
ATOM 747 O O . LYS A 1 95 ? -15.849 0.894 8.650 1.00 98.19 95 LYS A O 1
ATOM 752 N N . MET A 1 96 ? -13.761 0.591 9.395 1.00 98.38 96 MET A N 1
ATOM 753 C CA . MET A 1 96 ? -13.489 2.023 9.580 1.00 98.38 96 MET A CA 1
ATOM 754 C C . MET A 1 96 ? -13.644 2.824 8.282 1.00 98.38 96 MET A C 1
ATOM 756 O O . MET A 1 96 ? -14.140 3.949 8.311 1.00 98.38 96 MET A O 1
ATOM 760 N N . ILE A 1 97 ? -13.222 2.262 7.144 1.00 98.25 97 ILE A N 1
ATOM 761 C CA . ILE A 1 97 ? -13.417 2.888 5.831 1.00 98.25 97 ILE A CA 1
ATOM 762 C C . ILE A 1 97 ? -14.907 2.930 5.481 1.00 98.25 97 ILE A C 1
ATOM 764 O O . ILE A 1 97 ? -15.395 3.980 5.080 1.00 98.25 97 ILE A O 1
ATOM 768 N N . ALA A 1 98 ? -15.633 1.827 5.669 1.00 98.56 98 ALA A N 1
ATOM 769 C CA . ALA A 1 98 ? -17.066 1.759 5.392 1.00 98.56 98 ALA A CA 1
ATOM 770 C C . ALA A 1 98 ? -17.864 2.791 6.209 1.00 98.56 98 ALA A C 1
ATOM 772 O O . ALA A 1 98 ? -18.630 3.568 5.638 1.00 98.56 98 ALA A O 1
ATOM 773 N N . ASP A 1 99 ? -17.590 2.877 7.515 1.00 98.50 99 ASP A N 1
ATOM 774 C CA . ASP A 1 99 ? -18.199 3.852 8.426 1.00 98.50 99 ASP A CA 1
ATOM 775 C C . ASP A 1 99 ? -17.888 5.295 7.989 1.00 98.50 99 ASP A C 1
ATOM 777 O O . ASP A 1 99 ? -18.768 6.157 7.988 1.00 98.50 99 ASP A O 1
ATOM 781 N N . LYS A 1 100 ? -16.639 5.564 7.584 1.00 98.56 10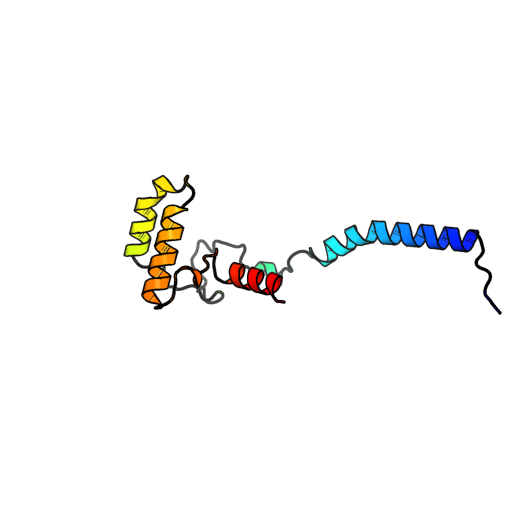0 LYS A N 1
ATOM 782 C CA . LYS A 1 100 ? -16.201 6.887 7.115 1.00 98.56 100 LYS A CA 1
ATOM 783 C C . LYS A 1 100 ? -16.891 7.312 5.817 1.00 98.56 100 LYS A C 1
ATOM 785 O O . LYS A 1 100 ? -17.201 8.490 5.663 1.00 98.56 100 LYS A O 1
ATOM 790 N N . GLU A 1 101 ? -17.094 6.381 4.891 1.00 98.25 101 GLU A N 1
ATOM 791 C CA . GLU A 1 101 ? -17.687 6.649 3.576 1.00 98.25 101 GLU A CA 1
ATOM 792 C C . GLU A 1 101 ? -19.221 6.461 3.559 1.00 98.25 101 GLU A C 1
ATOM 794 O O . GLU A 1 101 ? -19.866 6.759 2.556 1.00 98.25 101 GLU A O 1
ATOM 799 N N . GLY A 1 102 ? -19.828 6.010 4.665 1.00 98.31 102 GLY A N 1
ATOM 800 C CA . GLY A 1 102 ? -21.280 5.858 4.802 1.00 98.31 102 GLY A CA 1
ATOM 801 C C . GLY A 1 102 ? -21.867 4.690 4.002 1.00 98.31 102 GLY A C 1
ATOM 802 O O . GLY A 1 102 ? -23.001 4.780 3.528 1.00 98.31 102 GLY A O 1
ATOM 803 N N . VAL A 1 103 ? -21.104 3.610 3.828 1.00 98.50 103 VAL A N 1
ATOM 804 C CA . VAL A 1 103 ? -21.500 2.411 3.068 1.00 98.50 103 VAL A CA 1
ATOM 805 C C . VAL A 1 103 ? -21.435 1.156 3.935 1.00 98.50 103 VAL A C 1
ATOM 807 O O . VAL A 1 103 ? -20.849 1.167 5.014 1.00 98.50 103 VAL A O 1
ATOM 810 N N . ASP A 1 104 ? -22.019 0.054 3.461 1.00 98.00 104 ASP A N 1
ATOM 811 C CA . ASP A 1 104 ? -21.825 -1.248 4.100 1.00 98.00 104 ASP A CA 1
ATOM 812 C C . ASP A 1 104 ? -20.372 -1.728 3.927 1.00 98.00 104 ASP A C 1
ATOM 814 O O . ASP A 1 104 ? -19.731 -1.457 2.906 1.00 98.00 104 ASP A O 1
ATOM 818 N N . ALA A 1 105 ? -19.852 -2.468 4.909 1.00 96.56 105 ALA A N 1
ATOM 819 C CA . ALA A 1 105 ? -18.518 -3.055 4.833 1.00 96.56 105 ALA A CA 1
ATOM 820 C C . ALA A 1 105 ? -18.352 -3.961 3.605 1.00 96.56 105 ALA A C 1
ATOM 822 O O . ALA A 1 105 ? -17.259 -4.014 3.043 1.00 96.56 105 ALA A O 1
ATOM 823 N N . ASP A 1 106 ? -19.422 -4.609 3.138 1.00 97.00 106 ASP A N 1
ATOM 824 C CA . ASP A 1 106 ? -19.419 -5.450 1.943 1.00 97.00 106 ASP A CA 1
ATOM 825 C C . ASP A 1 106 ? -19.188 -4.681 0.637 1.00 97.00 106 ASP A C 1
ATOM 827 O O . ASP A 1 106 ? -18.784 -5.279 -0.360 1.00 97.00 106 ASP A O 1
ATOM 831 N N . HIS A 1 107 ? -19.321 -3.352 0.654 1.00 97.00 107 HIS A N 1
ATOM 832 C CA . HIS A 1 107 ? -18.952 -2.481 -0.464 1.00 97.00 107 HIS A CA 1
ATOM 833 C C . HIS A 1 107 ? -17.479 -2.038 -0.441 1.00 97.00 107 HIS A C 1
ATOM 835 O O . HIS A 1 107 ? -17.042 -1.316 -1.337 1.00 97.00 107 HIS A O 1
ATOM 841 N N . VAL A 1 108 ? -16.693 -2.456 0.557 1.00 97.00 108 VAL A N 1
ATOM 842 C CA . VAL A 1 108 ? -15.267 -2.124 0.667 1.00 97.00 108 VAL A CA 1
ATOM 843 C C . VAL A 1 108 ? -14.426 -3.354 0.345 1.00 97.00 108 VAL A C 1
ATOM 845 O O . VAL A 1 108 ? -14.562 -4.399 0.979 1.00 97.00 108 VAL A O 1
ATOM 848 N N . HIS A 1 109 ? -13.505 -3.229 -0.606 1.00 94.56 109 HIS A N 1
ATOM 849 C CA . HIS A 1 109 ? -12.510 -4.258 -0.921 1.00 94.56 109 HIS A CA 1
ATOM 850 C C . HIS A 1 109 ? -11.108 -3.704 -0.666 1.00 94.56 109 HIS A C 1
ATOM 852 O O . HIS A 1 109 ? -10.787 -2.596 -1.099 1.00 94.56 109 HIS A O 1
ATOM 858 N N . LEU A 1 110 ? -10.288 -4.444 0.082 1.00 95.69 110 LEU A N 1
ATOM 859 C CA . LEU A 1 110 ? -8.925 -4.034 0.422 1.00 95.69 110 LEU A CA 1
ATOM 860 C C . LEU A 1 110 ? -7.930 -4.691 -0.536 1.00 95.69 110 LEU A C 1
ATOM 862 O O . LEU A 1 110 ? -7.998 -5.892 -0.773 1.00 95.69 110 LEU A O 1
ATOM 866 N N . GLY A 1 111 ? -6.960 -3.916 -1.018 1.00 93.81 111 GLY A N 1
ATOM 867 C CA . GLY A 1 111 ? -5.877 -4.405 -1.871 1.00 93.81 111 GLY A CA 1
ATOM 868 C C . GLY A 1 111 ? -4.544 -3.731 -1.570 1.00 93.81 111 GLY A C 1
ATOM 869 O O . GLY A 1 111 ? -4.475 -2.726 -0.858 1.00 93.81 111 GLY A O 1
ATOM 870 N N . ALA A 1 112 ? -3.469 -4.281 -2.134 1.00 93.75 112 ALA A N 1
ATOM 871 C CA . ALA A 1 112 ? -2.116 -3.740 -2.019 1.00 93.75 112 ALA A CA 1
ATOM 872 C C . ALA A 1 112 ? -1.922 -2.532 -2.958 1.00 93.75 112 ALA A C 1
ATOM 874 O O . ALA A 1 112 ? -1.210 -2.595 -3.959 1.00 93.75 112 ALA A O 1
ATOM 875 N N . GLY A 1 113 ? -2.594 -1.426 -2.632 1.00 94.00 113 GLY A N 1
ATOM 876 C CA . GLY A 1 113 ? -2.668 -0.239 -3.481 1.00 94.00 113 GLY A CA 1
ATOM 877 C C . GLY A 1 113 ? -3.709 -0.364 -4.598 1.00 94.00 113 GLY A C 1
ATOM 878 O O . GLY A 1 113 ? -4.190 -1.448 -4.927 1.00 94.00 113 GLY A O 1
ATOM 879 N N . SER A 1 114 ? -4.071 0.773 -5.197 1.00 95.00 114 SER A N 1
ATOM 880 C CA . SER A 1 114 ? -5.128 0.841 -6.217 1.00 95.00 114 SER A CA 1
ATOM 881 C C . SER A 1 114 ? -4.774 0.113 -7.515 1.00 95.00 114 SER A C 1
ATOM 883 O O . SER A 1 114 ? -5.671 -0.380 -8.191 1.00 95.00 114 SER A O 1
ATOM 885 N N . GLY A 1 115 ? -3.484 -0.001 -7.853 1.00 95.12 115 GLY A N 1
ATOM 886 C CA . GLY A 1 115 ? -3.031 -0.709 -9.054 1.00 95.12 115 GLY A CA 1
ATOM 887 C C . GLY A 1 115 ? -3.448 -2.182 -9.076 1.00 95.12 115 GLY A C 1
ATOM 888 O O . GLY A 1 115 ? -3.916 -2.663 -10.104 1.00 95.12 115 GLY A O 1
ATOM 889 N N . ALA A 1 116 ? -3.356 -2.877 -7.935 1.00 93.31 116 ALA A N 1
ATOM 890 C CA . ALA A 1 116 ? -3.804 -4.265 -7.821 1.00 93.31 116 ALA A CA 1
ATOM 891 C C . ALA A 1 116 ? -5.320 -4.388 -8.055 1.00 93.31 116 ALA A C 1
ATOM 893 O O . ALA A 1 116 ? -5.750 -5.200 -8.870 1.00 93.31 116 ALA A O 1
ATOM 894 N N . ILE A 1 117 ? -6.112 -3.512 -7.427 1.00 95.44 117 ILE A N 1
ATOM 895 C CA . ILE A 1 117 ? -7.577 -3.501 -7.562 1.00 95.44 117 ILE A CA 1
ATOM 896 C C . ILE A 1 117 ? -8.020 -3.192 -8.997 1.00 95.44 117 ILE A C 1
ATOM 898 O O . ILE A 1 117 ? -8.961 -3.801 -9.498 1.00 95.44 117 ILE A O 1
ATOM 902 N N . LEU A 1 118 ? -7.333 -2.278 -9.690 1.00 95.88 118 LEU A N 1
ATOM 903 C CA . LEU A 1 118 ? -7.618 -1.981 -11.096 1.00 95.88 118 LEU A CA 1
ATOM 904 C C . LEU A 1 118 ? -7.335 -3.183 -12.006 1.00 95.88 118 LEU A C 1
ATOM 906 O O . LEU A 1 118 ? -8.133 -3.463 -12.899 1.00 95.88 118 LEU A O 1
ATOM 910 N N . CYS A 1 119 ? -6.240 -3.913 -11.771 1.00 95.88 119 CYS A N 1
ATOM 911 C CA . CYS A 1 119 ? -5.964 -5.159 -12.488 1.00 95.88 119 CYS A CA 1
ATOM 912 C C . CYS A 1 119 ? -7.032 -6.224 -12.212 1.00 95.88 119 CYS A C 1
ATOM 914 O O . CYS A 1 119 ? -7.523 -6.836 -13.155 1.00 95.88 119 CYS A O 1
ATOM 916 N N . GLU A 1 120 ? -7.416 -6.427 -10.949 1.00 94.81 120 GLU A N 1
ATOM 917 C CA . GLU A 1 120 ? -8.487 -7.361 -10.574 1.00 94.81 120 GLU A CA 1
ATOM 918 C C . GLU A 1 120 ? -9.802 -7.019 -11.286 1.00 94.81 120 GLU A C 1
ATOM 920 O O . GLU A 1 120 ? -10.426 -7.896 -11.883 1.00 94.81 120 GLU A O 1
ATOM 925 N N . ALA A 1 121 ? -10.186 -5.740 -11.299 1.00 95.12 121 ALA A N 1
ATOM 926 C CA . ALA A 1 121 ? -11.373 -5.274 -12.007 1.00 95.12 121 ALA A CA 1
ATOM 927 C C . ALA A 1 121 ? -11.282 -5.525 -13.522 1.00 95.12 121 ALA A C 1
ATOM 929 O O . ALA A 1 121 ? -12.253 -5.978 -14.126 1.00 95.12 121 ALA A O 1
ATOM 930 N N . GLY A 1 122 ? -10.115 -5.285 -14.127 1.00 97.38 122 GLY A N 1
ATOM 931 C CA . GLY A 1 122 ? -9.869 -5.579 -15.539 1.00 97.38 122 GLY A CA 1
ATOM 932 C C . GLY A 1 122 ? -9.967 -7.070 -15.869 1.00 97.38 122 GLY A C 1
ATOM 933 O O . GLY A 1 122 ? -10.515 -7.427 -16.900 1.00 97.38 122 GLY A O 1
ATOM 934 N N . VAL A 1 123 ? -9.503 -7.957 -14.985 1.00 96.31 123 VAL A N 1
ATOM 935 C CA . VAL A 1 123 ? -9.650 -9.412 -15.170 1.00 96.31 123 VAL A CA 1
ATOM 936 C C . VAL A 1 123 ? -11.105 -9.859 -15.003 1.00 96.31 123 VAL A C 1
ATOM 938 O O . VAL A 1 123 ? -11.552 -10.761 -15.707 1.00 96.31 123 VAL A O 1
ATOM 941 N N . ALA A 1 124 ? -11.844 -9.257 -14.070 1.00 95.75 124 ALA A N 1
ATOM 942 C CA . ALA A 1 124 ? -13.216 -9.651 -13.765 1.00 95.75 124 ALA A CA 1
ATOM 943 C C . ALA A 1 124 ? -14.244 -9.153 -14.796 1.00 95.75 124 ALA A C 1
ATOM 945 O O . ALA A 1 124 ? -15.253 -9.823 -15.016 1.00 95.75 124 ALA A O 1
ATOM 946 N N . PHE A 1 125 ? -14.010 -7.983 -15.400 1.00 94.75 125 PHE A N 1
ATOM 947 C CA . PHE A 1 125 ? -15.013 -7.279 -16.211 1.00 94.75 125 PHE A CA 1
ATOM 948 C C . PHE A 1 125 ? -14.509 -6.754 -17.566 1.00 94.75 125 PHE A C 1
ATOM 950 O O . PHE A 1 125 ? -15.306 -6.160 -18.296 1.00 94.75 125 PHE A O 1
ATOM 957 N N . GLY A 1 126 ? -13.214 -6.891 -17.868 1.00 80.12 126 GLY A N 1
ATOM 958 C CA . GLY A 1 126 ? -12.578 -6.370 -19.086 1.00 80.12 126 GLY A CA 1
ATOM 959 C C . GLY A 1 126 ? -12.648 -7.282 -20.302 1.00 80.12 126 GLY A C 1
ATOM 960 O O . GLY A 1 126 ? -13.105 -8.441 -20.184 1.00 80.12 126 GLY A O 1
#

pLDDT: mean 82.43, std 17.22, range [48.59, 98.56]

Radius of gyration: 26.92 Å; chains: 1; bounding box: 46×54×78 Å